Protein AF-A0A656JYZ9-F1 (afdb_monomer_lite)

Secondary structure (DSSP, 8-state):
----HHHHHHHTTSTTHHHHHHHHHHHHHHHHS--TTHHHHHHHHHTS-----S--PPP-

Radius of gyration: 15.64 Å; chains: 1; bounding box: 34×33×28 Å

Structure (mmCIF, N/CA/C/O backbone):
data_AF-A0A656JYZ9-F1
#
_entry.id   AF-A0A656JYZ9-F1
#
loop_
_atom_site.group_PDB
_atom_site.id
_atom_site.type_symbol
_atom_site.label_atom_id
_atom_site.label_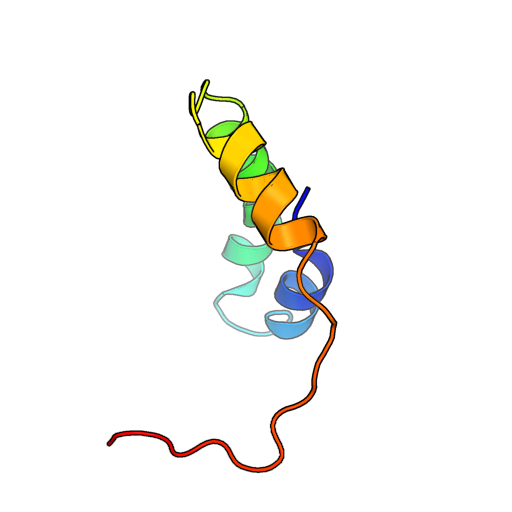alt_id
_atom_site.label_comp_id
_atom_site.label_asym_id
_atom_site.label_entity_id
_atom_site.label_seq_id
_atom_site.pdbx_PDB_ins_code
_atom_site.Cartn_x
_atom_site.Cartn_y
_atom_site.Cartn_z
_atom_site.occupancy
_atom_site.B_iso_or_equiv
_atom_site.auth_seq_id
_atom_site.auth_comp_id
_atom_site.auth_asym_id
_atom_site.auth_atom_id
_atom_site.pdbx_PDB_model_num
ATOM 1 N N . MET A 1 1 ? 5.413 2.960 -9.732 1.00 68.88 1 MET A N 1
ATOM 2 C CA . MET A 1 1 ? 5.186 3.672 -8.455 1.00 68.88 1 MET A CA 1
ATOM 3 C C . MET A 1 1 ? 3.880 3.153 -7.891 1.00 68.88 1 MET A C 1
ATOM 5 O O . MET A 1 1 ? 2.924 3.082 -8.652 1.00 68.88 1 MET A O 1
ATOM 9 N N . ILE A 1 2 ? 3.867 2.685 -6.642 1.00 79.56 2 ILE A N 1
ATOM 10 C CA . ILE A 1 2 ? 2.663 2.103 -6.030 1.00 79.56 2 ILE A CA 1
ATOM 11 C C . ILE A 1 2 ? 1.624 3.220 -5.877 1.00 79.56 2 ILE A C 1
ATOM 13 O 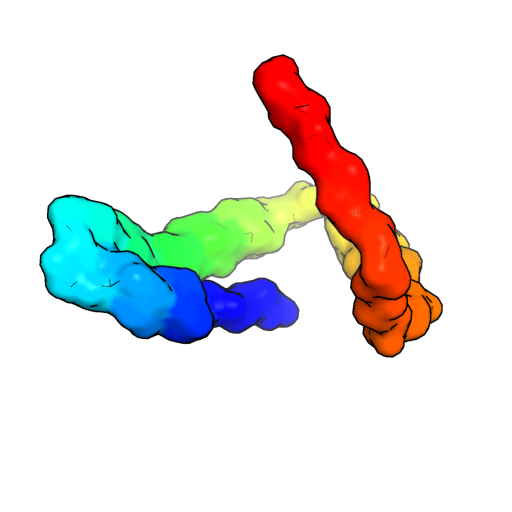O . ILE A 1 2 ? 1.927 4.249 -5.274 1.00 79.56 2 ILE A O 1
ATOM 17 N N . AS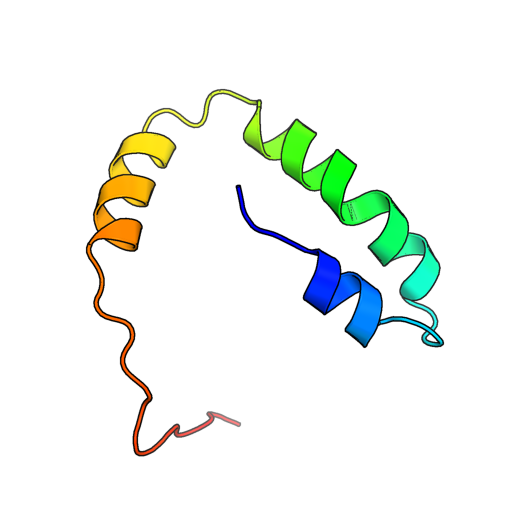P A 1 3 ? 0.431 3.025 -6.437 1.00 83.62 3 ASP A N 1
ATOM 18 C CA . ASP A 1 3 ? -0.684 3.962 -6.286 1.00 83.62 3 ASP A CA 1
ATOM 19 C C . ASP A 1 3 ? -1.385 3.729 -4.941 1.00 83.62 3 ASP A C 1
ATOM 21 O O . ASP A 1 3 ? -1.951 2.661 -4.697 1.00 83.62 3 ASP A O 1
ATOM 25 N N . LEU A 1 4 ? -1.342 4.731 -4.059 1.00 90.50 4 LEU A N 1
ATOM 26 C CA . LEU A 1 4 ? -1.999 4.684 -2.754 1.00 90.50 4 LEU A CA 1
ATOM 27 C C . LEU A 1 4 ? -3.388 5.333 -2.745 1.00 90.50 4 LEU A C 1
ATOM 29 O O . LEU A 1 4 ? -4.050 5.313 -1.704 1.00 90.50 4 LEU A O 1
ATOM 33 N N . ALA A 1 5 ? -3.887 5.854 -3.871 1.00 90.00 5 ALA A N 1
ATOM 34 C CA . ALA A 1 5 ? -5.242 6.398 -3.957 1.00 90.00 5 ALA A CA 1
ATOM 35 C C . ALA A 1 5 ? -6.333 5.418 -3.467 1.00 90.00 5 ALA A C 1
ATOM 37 O O . ALA A 1 5 ? -7.257 5.871 -2.777 1.00 90.00 5 ALA A O 1
ATOM 38 N N . PRO A 1 6 ? -6.250 4.091 -3.719 1.00 93.38 6 PRO A N 1
ATOM 39 C CA . PRO A 1 6 ? -7.202 3.133 -3.157 1.00 93.38 6 PRO A CA 1
ATOM 40 C C . PRO A 1 6 ? -7.178 3.089 -1.623 1.00 93.38 6 PRO A C 1
ATOM 42 O O . PRO A 1 6 ? -8.232 3.004 -0.992 1.00 93.38 6 PRO A O 1
ATOM 45 N N . LEU A 1 7 ? -5.994 3.195 -1.011 1.00 92.00 7 LEU A N 1
ATOM 46 C CA . LEU A 1 7 ? -5.839 3.211 0.444 1.00 92.00 7 LEU A CA 1
ATOM 47 C C . LEU A 1 7 ? -6.399 4.503 1.051 1.00 92.00 7 LEU A C 1
ATOM 49 O O . LEU A 1 7 ? -7.147 4.439 2.024 1.00 92.00 7 LEU A O 1
ATOM 53 N N . VAL A 1 8 ? -6.096 5.659 0.450 1.00 92.69 8 VAL A N 1
ATOM 54 C CA . VAL A 1 8 ? -6.634 6.959 0.889 1.00 92.69 8 VAL A CA 1
ATOM 55 C C . VAL A 1 8 ? -8.161 6.948 0.853 1.00 92.69 8 VAL A C 1
ATOM 57 O O . VAL A 1 8 ? -8.808 7.340 1.823 1.00 92.69 8 VAL A O 1
ATOM 60 N N . ARG A 1 9 ? -8.752 6.415 -0.225 1.00 93.56 9 ARG A N 1
ATOM 61 C CA . ARG A 1 9 ? -10.209 6.243 -0.334 1.00 93.56 9 ARG A CA 1
ATOM 62 C C . ARG A 1 9 ? -10.764 5.313 0.742 1.00 93.56 9 ARG A C 1
ATOM 64 O O . ARG A 1 9 ? -11.803 5.619 1.314 1.00 93.56 9 ARG A O 1
ATOM 71 N N . ARG A 1 10 ? -10.079 4.204 1.038 1.00 95.12 10 ARG A N 1
ATOM 72 C CA . ARG A 1 10 ? -10.512 3.233 2.055 1.00 95.12 10 ARG A CA 1
ATOM 73 C C . ARG A 1 10 ? -10.484 3.800 3.476 1.00 95.12 10 ARG A C 1
ATOM 75 O O . ARG A 1 10 ? -11.305 3.401 4.294 1.00 95.12 10 ARG A O 1
ATOM 82 N N . LEU A 1 11 ? -9.545 4.697 3.773 1.00 95.38 11 LEU A N 1
ATOM 83 C CA . LEU A 1 11 ? -9.377 5.295 5.102 1.00 95.38 11 LEU A CA 1
ATOM 84 C C . LEU A 1 11 ? -10.157 6.603 5.290 1.00 95.38 11 LEU A C 1
ATOM 86 O O . LEU A 1 11 ? -10.177 7.142 6.400 1.00 95.38 11 LEU A O 1
ATOM 90 N N . ALA A 1 12 ? -10.817 7.105 4.245 1.00 94.31 12 ALA A N 1
ATOM 91 C CA . ALA A 1 12 ? -11.672 8.279 4.336 1.00 94.31 12 ALA A CA 1
ATOM 92 C C . ALA A 1 12 ? -12.767 8.080 5.401 1.00 94.31 12 ALA A C 1
ATOM 94 O O . ALA A 1 12 ? -13.425 7.044 5.454 1.00 94.31 12 ALA A O 1
ATOM 95 N N . GLY A 1 13 ? -12.947 9.073 6.275 1.00 93.81 13 GLY A N 1
ATOM 96 C CA . GLY A 1 13 ? -13.920 9.006 7.373 1.00 93.81 13 GLY A CA 1
ATOM 97 C C . GLY A 1 13 ? -13.472 8.192 8.593 1.00 93.81 13 GLY A C 1
ATOM 98 O O . GLY A 1 13 ? -14.233 8.074 9.549 1.00 93.81 13 GLY A O 1
ATOM 99 N N . THR A 1 14 ? -12.246 7.662 8.601 1.00 96.25 14 THR A N 1
ATOM 100 C CA . THR A 1 14 ? -11.638 7.039 9.787 1.00 96.25 14 THR A CA 1
ATOM 101 C C . THR A 1 14 ? -10.680 8.015 10.483 1.00 96.2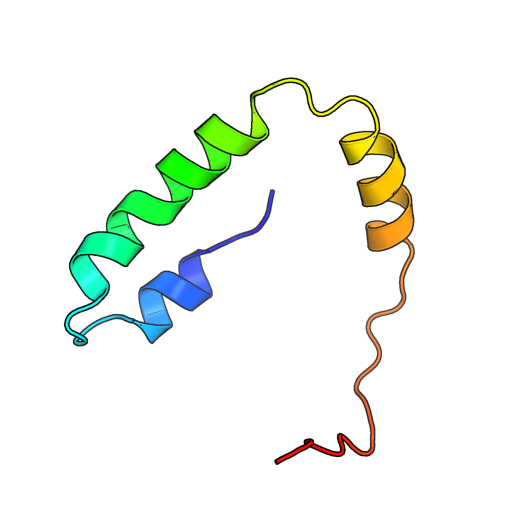5 14 THR A C 1
ATOM 103 O O . THR A 1 14 ? -10.219 8.970 9.851 1.00 96.25 14 THR A O 1
ATOM 106 N N . PRO A 1 15 ? -10.279 7.763 11.744 1.00 96.81 15 PRO A N 1
ATOM 107 C CA . PRO A 1 15 ? -9.225 8.539 12.408 1.00 96.81 15 PRO A CA 1
ATOM 108 C C . PRO A 1 15 ? -7.875 8.543 11.667 1.00 96.81 15 PRO A C 1
ATOM 110 O O . PRO A 1 15 ? -7.018 9.368 11.959 1.00 96.81 15 PRO A O 1
ATOM 113 N N . LEU A 1 16 ? -7.675 7.635 10.703 1.00 96.19 16 LEU A N 1
ATOM 114 C CA . LEU A 1 16 ? -6.454 7.533 9.901 1.00 96.19 16 LEU A CA 1
ATOM 115 C C . LEU A 1 16 ? -6.478 8.396 8.631 1.00 96.19 16 LEU A C 1
ATOM 117 O O . LEU A 1 16 ? -5.479 8.430 7.915 1.00 96.19 16 LEU A O 1
ATOM 121 N N . ALA A 1 17 ? -7.585 9.084 8.329 1.00 94.25 17 ALA A N 1
ATOM 122 C CA . ALA A 1 17 ? -7.734 9.846 7.088 1.00 94.25 17 ALA A CA 1
ATOM 123 C C . ALA A 1 17 ? -6.650 10.928 6.922 1.00 94.25 17 ALA A C 1
ATOM 125 O O . ALA A 1 17 ? -6.069 11.067 5.848 1.00 94.25 17 ALA A O 1
ATOM 126 N N . GLU A 1 18 ? -6.338 11.663 7.992 1.00 93.44 18 GLU A N 1
ATOM 127 C CA . GLU A 1 18 ? -5.326 12.725 7.961 1.00 93.44 18 GLU A CA 1
ATOM 128 C C . GLU A 1 18 ? -3.924 12.172 7.681 1.00 93.44 18 GLU A C 1
ATOM 130 O O . GLU A 1 18 ? -3.195 12.701 6.842 1.00 93.44 18 GLU A O 1
ATOM 135 N N . TRP A 1 19 ? -3.578 11.049 8.313 1.00 94.88 19 TRP A N 1
ATOM 136 C CA . TRP A 1 19 ? -2.328 10.344 8.049 1.00 94.88 19 TRP A CA 1
ATOM 137 C C . TRP A 1 19 ? -2.253 9.828 6.605 1.00 94.88 19 TRP A C 1
ATOM 139 O O . TRP A 1 19 ? -1.234 10.011 5.935 1.00 94.88 19 TRP A O 1
ATOM 149 N N . ALA A 1 20 ? -3.341 9.236 6.100 1.00 93.44 20 ALA A N 1
ATOM 150 C CA . ALA A 1 20 ? -3.405 8.685 4.749 1.00 93.44 20 ALA A CA 1
ATOM 151 C C . ALA A 1 20 ? -3.158 9.753 3.667 1.00 93.44 20 ALA A C 1
ATOM 153 O O . ALA A 1 20 ? -2.479 9.476 2.678 1.00 93.44 20 ALA A O 1
ATOM 154 N N . ASN A 1 21 ? -3.629 10.987 3.878 1.00 91.31 21 ASN A N 1
ATOM 155 C CA . ASN A 1 21 ? -3.447 12.096 2.935 1.00 91.31 21 ASN A CA 1
ATOM 156 C C . ASN A 1 21 ? -1.969 12.463 2.701 1.00 91.31 21 ASN A C 1
ATOM 158 O O . ASN A 1 21 ? -1.612 12.907 1.612 1.00 91.31 21 ASN A O 1
ATOM 162 N N . GLY A 1 22 ? -1.100 12.271 3.699 1.00 92.62 22 GLY A N 1
ATOM 163 C CA . GLY A 1 22 ? 0.338 12.547 3.586 1.00 92.62 22 GLY A CA 1
ATOM 164 C C . GLY A 1 22 ? 1.175 11.369 3.075 1.00 92.62 22 GLY A C 1
ATOM 165 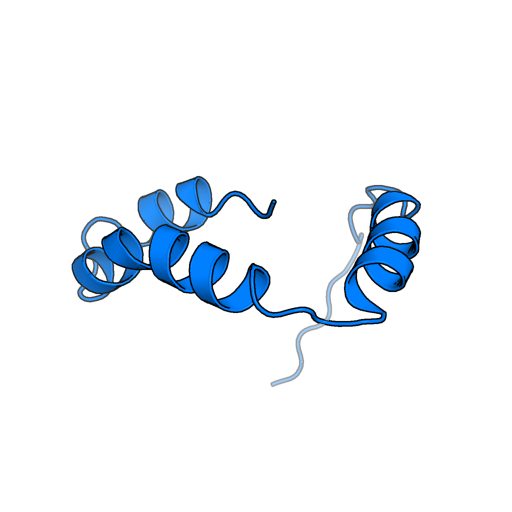O O . GLY A 1 22 ? 2.374 11.523 2.831 1.00 92.62 22 GLY A O 1
ATOM 166 N N . LEU A 1 23 ? 0.571 10.188 2.929 1.00 92.44 23 LEU A N 1
ATOM 167 C CA . LEU A 1 23 ? 1.299 8.927 2.793 1.00 92.44 23 LEU A CA 1
ATOM 168 C C . LEU A 1 23 ? 2.015 8.802 1.443 1.00 92.44 23 LEU A C 1
ATOM 170 O O . LEU A 1 23 ? 3.154 8.342 1.410 1.00 92.44 23 LEU A O 1
ATOM 174 N N . GLN A 1 24 ? 1.404 9.279 0.351 1.00 88.00 24 GLN A N 1
ATOM 175 C CA . GLN A 1 24 ? 2.018 9.245 -0.984 1.00 88.00 24 GLN A CA 1
ATOM 176 C C . GLN A 1 24 ? 3.344 10.015 -1.014 1.00 88.00 24 GLN A C 1
ATOM 178 O O . GLN A 1 24 ? 4.372 9.454 -1.377 1.00 88.00 24 GLN A O 1
ATOM 183 N N . ALA A 1 25 ? 3.356 11.260 -0.532 1.00 88.69 25 ALA A N 1
ATOM 184 C CA . ALA A 1 25 ? 4.563 12.086 -0.521 1.00 88.69 25 ALA A CA 1
ATOM 185 C C . ALA A 1 25 ? 5.678 11.486 0.358 1.00 88.69 25 ALA A C 1
ATOM 187 O O . ALA A 1 25 ? 6.861 11.531 0.004 1.00 88.69 25 ALA A O 1
ATOM 188 N N . GLN A 1 26 ? 5.312 10.896 1.502 1.00 89.06 26 GLN A N 1
ATOM 189 C CA . GLN A 1 26 ? 6.262 10.212 2.382 1.00 89.06 26 GLN A CA 1
ATOM 190 C C . GLN A 1 26 ? 6.839 8.951 1.728 1.00 89.06 26 GLN A C 1
ATOM 192 O O . GLN A 1 26 ? 8.044 8.702 1.832 1.00 89.06 26 GLN A O 1
ATOM 197 N N . LEU A 1 27 ? 5.999 8.171 1.040 1.00 86.56 27 LEU A N 1
ATOM 198 C CA . LEU A 1 27 ? 6.425 6.982 0.312 1.00 86.56 27 LEU A CA 1
ATOM 199 C C . LEU A 1 27 ? 7.371 7.357 -0.829 1.00 86.56 27 LEU A C 1
ATOM 201 O O . LEU A 1 27 ? 8.464 6.802 -0.898 1.00 86.56 27 LEU A O 1
ATOM 205 N N . ASP A 1 28 ? 7.004 8.334 -1.655 1.00 85.50 28 ASP A N 1
ATOM 206 C CA . ASP A 1 28 ? 7.813 8.783 -2.790 1.00 85.50 28 ASP A CA 1
ATOM 207 C C . ASP A 1 28 ? 9.192 9.271 -2.318 1.00 85.50 28 ASP A C 1
ATOM 209 O O . ASP A 1 28 ? 10.230 8.873 -2.855 1.00 85.50 28 ASP A O 1
ATOM 213 N N . THR A 1 29 ? 9.228 10.045 -1.227 1.00 86.81 29 THR A N 1
ATOM 214 C CA . THR A 1 29 ? 10.479 10.495 -0.593 1.00 86.81 29 THR A CA 1
ATOM 215 C C . THR A 1 29 ? 11.327 9.310 -0.133 1.00 86.81 29 THR A C 1
ATOM 217 O O . THR A 1 29 ? 12.533 9.256 -0.386 1.00 86.81 29 THR A O 1
ATOM 220 N N . LYS A 1 30 ? 10.705 8.325 0.525 1.00 84.06 30 LYS A N 1
ATOM 221 C CA . LYS A 1 30 ? 11.404 7.130 1.002 1.00 84.06 30 LYS A CA 1
ATOM 222 C C . LYS A 1 30 ? 11.925 6.290 -0.157 1.00 84.06 30 LYS A C 1
ATOM 224 O O . LYS A 1 30 ? 13.035 5.777 -0.054 1.00 84.06 30 LYS A O 1
ATOM 229 N N . MET A 1 31 ? 11.168 6.168 -1.244 1.00 80.62 31 MET A N 1
ATOM 230 C CA . MET A 1 31 ? 11.547 5.420 -2.445 1.00 80.62 31 MET A CA 1
ATOM 231 C C . MET A 1 31 ? 12.621 6.124 -3.283 1.00 80.62 31 MET A C 1
ATOM 233 O O . MET A 1 31 ? 13.375 5.449 -3.974 1.00 80.62 31 MET A O 1
ATOM 237 N N . THR A 1 32 ? 12.744 7.451 -3.177 1.00 78.75 32 THR A N 1
ATOM 238 C CA . THR A 1 32 ? 13.781 8.239 -3.871 1.00 78.75 32 THR A CA 1
ATOM 239 C C . THR A 1 32 ? 15.192 7.947 -3.345 1.00 78.75 32 THR A C 1
ATOM 241 O O . THR A 1 32 ? 16.174 8.085 -4.076 1.00 78.75 32 THR A O 1
ATOM 244 N N . LYS A 1 33 ? 15.332 7.513 -2.084 1.00 76.69 33 LYS A N 1
ATOM 245 C CA . LYS A 1 33 ? 16.627 7.072 -1.546 1.00 76.69 33 LYS A CA 1
ATOM 246 C C . LYS A 1 33 ? 17.110 5.863 -2.355 1.00 76.69 33 LYS A C 1
ATOM 248 O O . LYS A 1 33 ? 16.371 4.904 -2.494 1.00 76.69 33 LYS A O 1
ATOM 253 N N . GLY A 1 34 ? 18.331 5.898 -2.891 1.00 65.56 34 GLY A N 1
ATOM 254 C CA . GLY A 1 34 ? 18.854 4.827 -3.746 1.00 65.56 34 GLY A CA 1
ATOM 255 C C . GLY A 1 34 ? 18.829 3.465 -3.047 1.00 65.56 34 GLY A C 1
ATOM 256 O O . GLY A 1 34 ? 19.664 3.190 -2.190 1.00 65.56 34 GLY A O 1
ATOM 257 N N . HIS A 1 35 ? 17.874 2.616 -3.423 1.00 71.56 35 HIS A N 1
ATOM 258 C CA . HIS A 1 35 ? 17.664 1.291 -2.828 1.00 71.56 35 HIS A CA 1
ATOM 259 C C . HIS A 1 35 ? 18.396 0.172 -3.578 1.00 71.56 35 HIS A C 1
ATOM 261 O O . HIS A 1 35 ? 17.965 -0.974 -3.517 1.00 71.56 35 HIS A O 1
ATOM 267 N N . GLY A 1 36 ? 19.477 0.500 -4.296 1.00 73.44 36 GLY A N 1
ATOM 268 C CA . GLY A 1 36 ? 20.362 -0.444 -4.992 1.00 73.44 36 GLY A CA 1
ATOM 269 C C . GLY A 1 36 ? 19.620 -1.464 -5.861 1.00 73.44 36 GLY A C 1
ATOM 270 O O . GLY A 1 36 ? 19.311 -1.203 -7.020 1.00 73.44 36 GLY A O 1
ATOM 271 N N . ASP A 1 37 ? 19.321 -2.621 -5.279 1.00 77.31 37 ASP A N 1
ATOM 272 C CA . ASP A 1 37 ? 18.638 -3.744 -5.919 1.00 77.31 37 ASP A CA 1
ATOM 273 C C . ASP A 1 37 ? 17.112 -3.596 -6.061 1.00 77.31 37 ASP A C 1
ATOM 275 O O . ASP A 1 37 ? 16.488 -4.452 -6.685 1.00 77.31 37 ASP A O 1
ATOM 279 N N . LEU A 1 38 ? 16.479 -2.533 -5.549 1.00 79.69 38 LEU A N 1
ATOM 280 C CA . LEU A 1 38 ? 15.016 -2.374 -5.647 1.00 79.69 38 LEU A CA 1
ATOM 281 C C . LEU A 1 38 ? 14.535 -2.411 -7.102 1.00 79.69 38 LEU A C 1
ATOM 283 O O . LEU A 1 38 ? 13.568 -3.102 -7.403 1.00 79.69 38 LEU A O 1
ATOM 287 N N . GLN A 1 39 ? 15.264 -1.778 -8.026 1.00 76.56 39 GLN A N 1
ATOM 288 C CA . GLN A 1 39 ? 14.938 -1.851 -9.453 1.00 76.56 39 GLN A CA 1
ATOM 289 C C . GLN A 1 39 ? 15.019 -3.289 -9.993 1.00 76.56 39 GLN A C 1
ATOM 291 O O . GLN A 1 39 ? 14.198 -3.691 -10.813 1.00 76.56 39 GLN A O 1
ATOM 296 N N . ARG A 1 40 ? 15.986 -4.082 -9.512 1.00 80.56 40 ARG A N 1
ATOM 297 C CA . ARG A 1 40 ? 16.167 -5.485 -9.907 1.00 80.56 40 ARG A CA 1
ATOM 298 C C . ARG A 1 40 ? 15.028 -6.365 -9.392 1.00 80.56 40 ARG A C 1
ATOM 300 O O . ARG A 1 40 ? 14.574 -7.250 -10.110 1.00 80.56 40 ARG A O 1
ATOM 307 N N . TRP A 1 41 ? 14.558 -6.119 -8.172 1.00 84.25 41 TRP A N 1
ATOM 308 C CA . TRP A 1 41 ? 13.411 -6.829 -7.605 1.00 84.25 41 TRP A CA 1
ATOM 309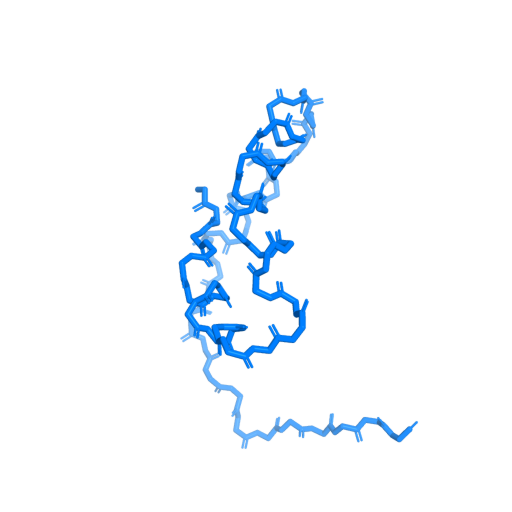 C C . TRP A 1 41 ? 12.082 -6.382 -8.213 1.00 84.25 41 TRP A C 1
ATOM 311 O O . TRP A 1 41 ? 11.215 -7.227 -8.408 1.00 84.25 41 TRP A O 1
ATOM 321 N N . GLN A 1 42 ? 11.939 -5.108 -8.593 1.00 83.50 42 GLN A N 1
ATOM 322 C CA . GLN A 1 42 ? 10.742 -4.622 -9.280 1.00 83.50 42 GLN A CA 1
ATOM 323 C C . GLN A 1 42 ? 10.524 -5.359 -10.605 1.00 83.50 42 GLN A C 1
ATOM 325 O O . GLN A 1 42 ? 9.422 -5.826 -10.851 1.00 83.50 42 GLN A O 1
ATOM 330 N N . SER A 1 43 ? 11.577 -5.577 -11.401 1.00 84.25 43 SER A N 1
ATOM 331 C CA . SER A 1 43 ? 11.462 -6.350 -12.646 1.00 84.25 43 SER A CA 1
ATOM 332 C C . SER A 1 43 ? 10.993 -7.792 -12.423 1.00 84.25 43 SER A C 1
ATOM 334 O O . SER A 1 43 ? 10.302 -8.352 -13.268 1.00 84.25 43 SER A O 1
ATOM 336 N N . ALA A 1 44 ? 11.371 -8.410 -11.298 1.00 88.25 44 ALA A N 1
ATOM 337 C CA . ALA A 1 44 ? 10.890 -9.743 -10.945 1.00 88.25 44 ALA A CA 1
ATOM 338 C C . ALA A 1 44 ? 9.412 -9.720 -10.525 1.00 88.25 44 ALA A C 1
ATOM 340 O O . ALA A 1 44 ? 8.680 -10.643 -10.867 1.00 88.25 44 ALA A O 1
ATOM 341 N N . LEU A 1 45 ? 8.974 -8.666 -9.825 1.00 87.56 45 LEU A N 1
ATOM 342 C CA . LEU A 1 45 ? 7.572 -8.457 -9.450 1.00 87.56 45 LEU A CA 1
ATOM 343 C C . LEU A 1 45 ? 6.688 -8.187 -10.674 1.00 87.56 45 LEU A C 1
ATOM 345 O O . LEU A 1 45 ? 5.619 -8.774 -10.782 1.00 87.56 45 LEU A O 1
ATOM 349 N N . ASP A 1 46 ? 7.150 -7.358 -11.611 1.00 87.69 46 ASP A N 1
ATOM 350 C CA . ASP A 1 46 ? 6.413 -7.016 -12.836 1.00 87.69 46 ASP A CA 1
ATOM 351 C C . ASP A 1 46 ? 6.230 -8.229 -13.769 1.00 87.69 46 ASP A C 1
ATOM 353 O O . ASP A 1 46 ? 5.334 -8.242 -14.610 1.00 87.69 46 ASP A O 1
ATOM 357 N N . ALA A 1 47 ? 7.075 -9.257 -13.626 1.00 92.38 47 ALA A N 1
ATOM 358 C CA . ALA A 1 47 ? 6.983 -10.507 -14.375 1.00 92.38 47 ALA A CA 1
ATOM 359 C C . ALA A 1 47 ? 6.005 -11.527 -13.759 1.00 92.38 47 ALA A C 1
ATOM 361 O O . ALA A 1 47 ? 5.771 -12.579 -14.361 1.00 92.38 47 ALA A O 1
ATOM 362 N N . LEU A 1 48 ? 5.459 -11.262 -12.565 1.00 92.94 48 LEU A N 1
ATOM 363 C CA . LEU A 1 48 ? 4.505 -12.165 -11.927 1.00 92.94 48 LEU A CA 1
ATOM 364 C C . LEU A 1 48 ? 3.138 -12.089 -12.628 1.00 92.94 48 LEU A C 1
ATOM 366 O O . LEU A 1 48 ? 2.647 -10.992 -12.899 1.00 92.94 48 LEU A O 1
ATOM 370 N N . PRO A 1 49 ? 2.492 -13.235 -12.906 1.00 94.00 49 PRO A N 1
ATOM 371 C CA . PRO A 1 49 ? 1.135 -13.246 -13.428 1.00 94.00 49 PRO A CA 1
ATOM 372 C C . PRO A 1 49 ? 0.138 -12.795 -12.355 1.00 94.00 49 PRO A C 1
ATOM 374 O O . PRO A 1 49 ? 0.273 -13.139 -11.180 1.00 94.00 49 PRO A O 1
ATOM 377 N N . ASP A 1 50 ? -0.898 -12.076 -12.781 1.00 92.38 50 ASP A N 1
ATOM 378 C CA . ASP A 1 50 ? -2.014 -11.689 -11.917 1.00 92.38 50 ASP A CA 1
ATOM 379 C C . ASP A 1 50 ? -2.959 -12.887 -11.721 1.00 92.38 50 ASP A C 1
ATOM 381 O O . ASP A 1 50 ? -3.852 -13.148 -12.529 1.00 92.38 50 ASP A O 1
ATOM 385 N N . LEU A 1 51 ? -2.688 -13.684 -10.685 1.00 94.25 51 LEU A N 1
ATOM 386 C CA . LEU A 1 51 ? -3.461 -14.871 -10.321 1.00 94.25 51 LEU A CA 1
ATOM 387 C C . LEU A 1 51 ? -4.308 -14.586 -9.083 1.00 94.25 51 LEU A C 1
ATOM 389 O O . LEU A 1 51 ? -3.807 -14.085 -8.076 1.00 94.25 51 LEU A O 1
ATOM 393 N N . GLN A 1 52 ? -5.580 -14.982 -9.126 1.00 94.38 52 GLN A N 1
ATOM 394 C CA . GLN A 1 52 ? -6.444 -14.956 -7.950 1.00 94.38 52 GLN A CA 1
ATOM 395 C C . GLN A 1 52 ? -6.385 -16.309 -7.230 1.00 94.38 52 GLN A C 1
ATOM 397 O O . GLN A 1 52 ? -6.589 -17.341 -7.873 1.00 94.38 52 GLN A O 1
ATOM 402 N N . PRO A 1 53 ? -6.103 -16.339 -5.918 1.00 92.81 53 PRO A N 1
ATOM 403 C CA . PRO A 1 53 ? -6.109 -17.581 -5.158 1.00 92.81 53 PRO A CA 1
ATOM 404 C C . PRO A 1 53 ? -7.533 -18.141 -5.037 1.00 92.81 53 PRO A C 1
ATOM 406 O O . PRO A 1 53 ? -8.472 -17.403 -4.746 1.00 92.81 53 PRO A O 1
ATOM 409 N N . GLU A 1 54 ? -7.687 -19.457 -5.209 1.00 96.25 54 GLU A N 1
ATOM 410 C CA . GLU A 1 54 ? -8.972 -20.152 -5.011 1.00 96.25 54 GLU A CA 1
ATOM 411 C C . GLU A 1 54 ? -9.331 -20.298 -3.526 1.00 96.25 54 GLU A C 1
ATOM 413 O O . GLU A 1 54 ? -10.500 -20.343 -3.152 1.00 96.25 54 GLU A O 1
ATOM 418 N N . THR A 1 55 ? -8.325 -20.394 -2.659 1.00 94.81 55 THR A N 1
ATOM 419 C CA . THR A 1 55 ? -8.483 -20.514 -1.207 1.00 94.81 55 THR A CA 1
ATOM 420 C C . THR A 1 55 ? -7.359 -19.747 -0.524 1.00 94.81 55 THR A C 1
ATOM 422 O O . THR A 1 55 ? -6.208 -19.803 -0.958 1.00 94.81 55 THR A O 1
ATOM 425 N N . VAL A 1 56 ? -7.700 -19.010 0.533 1.00 93.81 56 VAL A N 1
ATOM 426 C CA . VAL A 1 56 ? -6.747 -18.282 1.376 1.00 93.81 56 VAL A CA 1
ATOM 427 C C . VAL A 1 56 ? -7.000 -18.699 2.817 1.00 93.81 56 VAL A C 1
ATOM 429 O O . VAL A 1 56 ? -7.963 -18.242 3.430 1.00 93.81 56 VAL A O 1
ATOM 432 N N . ASP A 1 57 ? -6.144 -19.572 3.345 1.00 92.19 57 ASP A N 1
ATOM 433 C CA . ASP A 1 57 ? -6.167 -19.931 4.761 1.00 92.19 57 ASP A CA 1
ATOM 434 C C . ASP A 1 57 ? -5.526 -18.810 5.585 1.00 92.19 57 ASP A C 1
ATOM 436 O O . ASP A 1 57 ? -4.416 -18.355 5.293 1.00 92.19 57 ASP A O 1
ATOM 440 N N . LEU A 1 58 ? -6.234 -18.351 6.615 1.00 90.38 58 LEU A N 1
ATOM 441 C CA . LEU A 1 58 ? -5.739 -17.352 7.558 1.00 90.38 58 LEU A CA 1
ATOM 442 C C . LEU A 1 58 ? -5.275 -18.063 8.831 1.00 90.38 58 LEU A C 1
ATOM 444 O O . LEU A 1 58 ? -5.984 -18.922 9.349 1.00 90.38 58 LEU A O 1
ATOM 448 N N . ALA A 1 59 ? -4.085 -17.715 9.318 1.00 81.56 59 ALA A N 1
ATOM 449 C CA . ALA A 1 59 ? -3.626 -18.147 10.635 1.00 81.56 59 ALA A CA 1
ATOM 450 C C . ALA A 1 59 ? -4.235 -17.239 11.718 1.00 81.56 59 ALA A C 1
ATOM 452 O O . ALA A 1 59 ? -4.269 -16.020 11.527 1.00 81.56 59 ALA A O 1
ATOM 453 N N . ASP A 1 60 ? -4.700 -17.846 12.815 1.00 69.25 60 ASP A N 1
ATOM 454 C CA . ASP A 1 60 ? -5.202 -17.162 14.020 1.00 69.25 60 ASP A CA 1
ATOM 455 C C . ASP A 1 60 ? -4.085 -16.483 14.835 1.00 69.25 60 ASP A C 1
ATOM 457 O O . ASP A 1 60 ? -2.958 -17.036 14.899 1.00 69.25 60 ASP A O 1
#

InterPro domains:
  IPR027555 tRNA (Mo5U34)-methyltransferase-like [PF08003] (8-60)

pLDDT: mean 87.68, std 7.76, range [65.56, 96.81]

Sequence (60 aa):
MIDLAPLVRRLAGTPLAEWANGLQAQLDTKMTKGHGDLQRWQSALDALPDLQPETVDLAD

Foldseek 3Di:
DDDLPVVLVVCPPHPCNVVSVCVVVVVVVVVPPCPPCPVVVVVVVVPDDPDDDPDDDDDD

Organism: NCBI:txid1194405